Protein AF-A0A1H0QAE6-F1 (afdb_monomer)

Structure (mmCIF, N/CA/C/O backbone):
data_AF-A0A1H0QAE6-F1
#
_entry.id   AF-A0A1H0QAE6-F1
#
loop_
_atom_site.group_PDB
_atom_site.id
_atom_site.type_symbol
_atom_site.label_atom_id
_atom_site.label_alt_id
_atom_site.label_comp_id
_atom_site.label_asym_id
_atom_site.label_entity_id
_atom_site.label_seq_id
_atom_site.pdbx_PDB_ins_code
_atom_site.Cartn_x
_atom_site.Cartn_y
_atom_site.Cartn_z
_atom_site.occupancy
_atom_site.B_iso_or_equiv
_atom_site.auth_seq_id
_atom_site.auth_comp_id
_atom_site.auth_asym_id
_atom_site.auth_atom_id
_atom_site.pdbx_PDB_model_num
ATOM 1 N N . MET A 1 1 ? 12.964 42.704 9.219 1.00 41.34 1 MET A N 1
ATOM 2 C CA . MET A 1 1 ? 11.670 42.023 9.010 1.00 41.34 1 MET A CA 1
ATOM 3 C C . MET A 1 1 ? 11.926 40.890 8.031 1.00 41.34 1 MET A C 1
ATOM 5 O O . MET A 1 1 ? 11.996 41.137 6.838 1.00 41.34 1 MET A O 1
ATOM 9 N N . GLU A 1 2 ? 12.206 39.688 8.531 1.00 43.62 2 GLU A N 1
ATOM 10 C CA . GLU A 1 2 ? 12.433 38.515 7.679 1.00 43.62 2 GLU A CA 1
ATOM 11 C C . GLU A 1 2 ? 11.081 37.966 7.219 1.00 43.62 2 GLU A C 1
ATOM 13 O O . GLU A 1 2 ? 10.295 37.467 8.022 1.00 43.62 2 GLU A O 1
ATOM 18 N N . HIS A 1 3 ? 10.791 38.069 5.925 1.00 49.56 3 HIS A N 1
ATOM 19 C CA . HIS A 1 3 ? 9.757 37.256 5.299 1.00 49.56 3 HIS A CA 1
ATOM 20 C C . HIS A 1 3 ? 10.326 35.851 5.110 1.00 49.56 3 HIS A C 1
ATOM 22 O O . HIS A 1 3 ? 11.005 35.573 4.124 1.00 49.56 3 HIS A O 1
ATOM 28 N N . ARG A 1 4 ? 10.069 34.955 6.069 1.00 52.16 4 ARG A N 1
ATOM 29 C CA . ARG A 1 4 ? 10.212 33.516 5.830 1.00 52.16 4 ARG A CA 1
ATOM 30 C C . ARG A 1 4 ? 9.104 33.112 4.863 1.00 52.16 4 ARG A C 1
ATOM 32 O O . ARG A 1 4 ? 7.975 32.869 5.277 1.00 52.16 4 ARG A O 1
ATOM 39 N N . GLY A 1 5 ? 9.417 33.132 3.570 1.00 54.12 5 GLY A N 1
ATOM 40 C CA . GLY A 1 5 ? 8.543 32.605 2.532 1.00 54.12 5 GLY A CA 1
ATOM 41 C C . GLY A 1 5 ? 8.236 31.143 2.835 1.00 54.12 5 GLY A C 1
ATOM 42 O O . GLY A 1 5 ? 9.141 30.315 2.900 1.00 54.12 5 GLY A O 1
ATOM 43 N N . LYS A 1 6 ? 6.962 30.837 3.071 1.00 58.19 6 LYS A N 1
ATOM 44 C CA . LYS A 1 6 ? 6.461 29.467 3.111 1.00 58.19 6 LYS A CA 1
ATOM 45 C C . LYS A 1 6 ? 6.631 28.902 1.700 1.00 58.19 6 LYS A C 1
ATOM 47 O O . LYS A 1 6 ? 5.964 29.364 0.780 1.00 58.19 6 LYS A O 1
ATOM 52 N N . ILE A 1 7 ? 7.561 27.970 1.513 1.00 52.50 7 ILE A N 1
ATOM 53 C CA . ILE A 1 7 ? 7.638 27.213 0.266 1.00 52.50 7 ILE A CA 1
ATOM 54 C C . ILE A 1 7 ? 6.543 26.147 0.373 1.00 52.50 7 ILE A C 1
ATOM 56 O O . ILE A 1 7 ? 6.714 25.171 1.101 1.00 52.50 7 ILE A O 1
ATOM 60 N N . ASP A 1 8 ? 5.400 26.358 -0.282 1.00 58.72 8 ASP A N 1
ATOM 61 C CA . ASP A 1 8 ? 4.453 25.270 -0.555 1.00 58.72 8 ASP A CA 1
ATOM 62 C C . ASP A 1 8 ? 5.107 24.379 -1.621 1.00 58.72 8 ASP A C 1
ATOM 64 O O . ASP A 1 8 ? 4.913 24.555 -2.822 1.00 58.72 8 ASP A O 1
ATOM 68 N N . ILE A 1 9 ? 5.991 23.486 -1.170 1.00 68.12 9 ILE A N 1
ATOM 69 C CA . ILE A 1 9 ? 6.526 22.411 -2.002 1.00 68.12 9 ILE A CA 1
ATOM 70 C C . ILE A 1 9 ? 5.402 21.391 -2.130 1.00 68.12 9 ILE A C 1
ATOM 72 O O . ILE A 1 9 ? 4.991 20.802 -1.129 1.00 68.12 9 ILE A O 1
ATOM 76 N N . ASP A 1 10 ? 4.907 21.195 -3.348 1.00 74.62 10 ASP A N 1
ATOM 77 C CA . ASP A 1 10 ? 4.073 20.043 -3.655 1.00 74.62 10 ASP A CA 1
ATOM 78 C C . ASP A 1 10 ? 4.941 18.787 -3.520 1.00 74.62 10 ASP A C 1
ATOM 80 O O . ASP A 1 10 ? 5.837 18.543 -4.324 1.00 74.62 10 ASP A O 1
ATOM 84 N N . MET A 1 11 ? 4.737 18.054 -2.426 1.00 82.19 11 MET A N 1
ATOM 85 C CA . MET A 1 11 ? 5.422 16.792 -2.147 1.00 82.19 11 MET A CA 1
ATOM 86 C C . MET A 1 11 ? 4.599 15.596 -2.633 1.00 82.19 11 MET A C 1
ATOM 88 O O . MET A 1 11 ? 4.891 14.473 -2.230 1.00 82.19 11 MET A O 1
ATOM 92 N N . SER A 1 12 ? 3.535 15.813 -3.414 1.00 90.06 12 SER A N 1
ATOM 93 C CA . SER A 1 12 ? 2.760 14.713 -3.975 1.00 90.06 12 SER A CA 1
ATOM 94 C C . SER A 1 12 ? 3.557 13.973 -5.039 1.00 90.06 12 SER A C 1
ATOM 96 O O . SER A 1 12 ? 4.295 14.563 -5.826 1.00 90.06 12 SER A O 1
ATOM 98 N N . PHE A 1 13 ? 3.393 12.656 -5.052 1.00 93.00 13 PHE A N 1
ATOM 99 C CA . PHE A 1 13 ? 3.931 11.826 -6.108 1.00 93.00 13 PHE A CA 1
ATOM 100 C C . PHE A 1 13 ? 3.063 11.938 -7.352 1.00 93.00 13 PHE A C 1
ATOM 102 O O . PHE A 1 13 ? 1.852 11.713 -7.305 1.00 93.00 13 PHE A O 1
ATOM 109 N N . ASN A 1 14 ? 3.680 12.183 -8.495 1.00 95.38 14 ASN A N 1
ATOM 110 C CA . ASN A 1 14 ? 3.024 11.936 -9.769 1.00 95.38 14 ASN A CA 1
ATO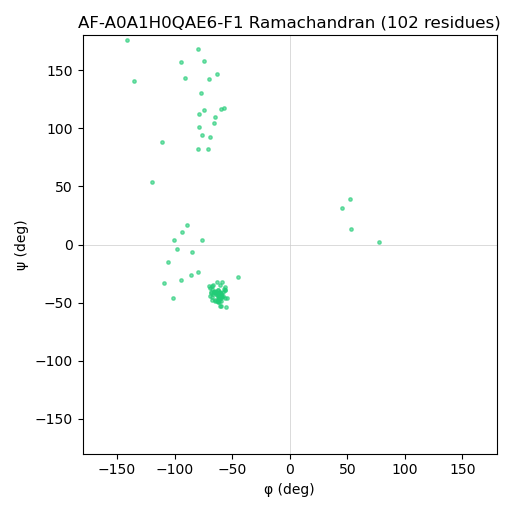M 111 C C . ASN A 1 14 ? 3.070 10.436 -10.129 1.00 95.38 14 ASN A C 1
ATOM 113 O O . ASN A 1 14 ? 3.794 9.637 -9.532 1.00 95.38 14 ASN A O 1
ATOM 117 N N . GLU A 1 15 ? 2.295 10.041 -11.141 1.00 96.62 15 GLU A N 1
ATOM 118 C CA . GLU A 1 15 ? 2.229 8.647 -11.596 1.00 96.62 15 GLU A CA 1
ATOM 119 C C . GLU A 1 15 ? 3.609 8.082 -11.984 1.00 96.62 15 GLU A C 1
ATOM 121 O O . GLU A 1 15 ? 3.900 6.924 -11.694 1.00 96.62 15 GLU A O 1
ATOM 126 N N . TYR A 1 16 ? 4.487 8.887 -12.592 1.00 96.81 16 TYR A N 1
ATOM 127 C CA . TYR A 1 16 ? 5.830 8.455 -12.994 1.00 96.81 16 TYR A CA 1
ATOM 128 C C . TYR A 1 16 ? 6.740 8.167 -11.790 1.00 96.81 16 TYR A C 1
ATOM 130 O O . TYR A 1 16 ? 7.493 7.191 -11.793 1.00 96.81 16 TYR A O 1
ATOM 138 N N . GLU A 1 17 ? 6.650 8.968 -10.733 1.00 97.31 17 GLU A N 1
ATOM 139 C CA . GLU A 1 17 ? 7.385 8.715 -9.491 1.00 97.31 17 GLU A CA 1
ATOM 140 C C . GLU A 1 17 ? 6.890 7.431 -8.819 1.00 97.31 17 GLU A C 1
ATOM 142 O O . GLU A 1 17 ? 7.704 6.608 -8.402 1.00 97.31 17 GLU A O 1
ATOM 147 N N . ILE A 1 18 ? 5.574 7.187 -8.814 1.00 97.88 18 ILE A N 1
ATOM 148 C CA . ILE A 1 18 ? 4.998 5.924 -8.324 1.00 97.88 18 ILE A CA 1
ATOM 149 C C . ILE A 1 18 ? 5.482 4.739 -9.169 1.00 97.88 18 ILE A C 1
ATOM 151 O O . ILE A 1 18 ? 5.878 3.720 -8.607 1.00 97.88 18 ILE A O 1
ATOM 155 N N . ARG A 1 19 ? 5.515 4.861 -10.505 1.00 98.00 19 ARG A N 1
ATOM 156 C CA . ARG A 1 19 ? 6.080 3.828 -11.399 1.00 98.00 19 ARG A CA 1
ATOM 15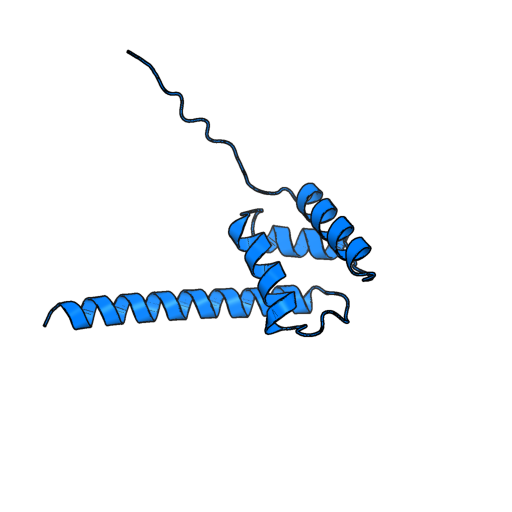7 C C . ARG A 1 19 ? 7.522 3.499 -11.036 1.00 98.00 19 ARG A C 1
ATOM 159 O O . ARG A 1 19 ? 7.871 2.325 -10.961 1.00 98.00 19 ARG A O 1
ATOM 166 N N . THR A 1 20 ? 8.340 4.525 -10.813 1.00 97.69 20 THR A N 1
ATOM 167 C CA . THR A 1 20 ? 9.756 4.359 -10.462 1.00 97.69 20 THR A CA 1
ATOM 168 C C . THR A 1 20 ? 9.889 3.610 -9.137 1.00 97.69 20 THR A C 1
ATOM 170 O O . THR A 1 20 ? 10.557 2.582 -9.091 1.00 97.69 20 THR A O 1
ATOM 173 N N . MET A 1 21 ? 9.147 4.029 -8.105 1.00 96.19 21 MET A N 1
ATOM 174 C CA . MET A 1 21 ? 9.133 3.348 -6.803 1.00 96.19 21 MET A CA 1
ATOM 175 C C . MET A 1 21 ? 8.702 1.879 -6.902 1.00 96.19 21 MET A C 1
ATOM 177 O O . MET A 1 21 ? 9.330 1.008 -6.304 1.00 96.19 21 MET A O 1
ATOM 181 N N . LEU A 1 22 ? 7.645 1.581 -7.665 1.00 96.56 22 LEU A N 1
ATOM 182 C CA . LEU A 1 22 ? 7.179 0.204 -7.854 1.00 96.56 22 LEU A CA 1
ATOM 183 C C . LEU A 1 22 ? 8.176 -0.641 -8.650 1.00 96.56 22 LEU A C 1
ATOM 185 O O . LEU A 1 22 ? 8.316 -1.828 -8.371 1.00 96.56 22 LEU A O 1
ATOM 189 N N . SER A 1 23 ? 8.855 -0.053 -9.637 1.00 97.06 23 SER A N 1
ATOM 190 C CA . SER A 1 23 ? 9.872 -0.741 -10.435 1.00 97.06 23 SER A CA 1
ATOM 191 C C . SER A 1 23 ? 11.061 -1.137 -9.566 1.00 97.06 23 SER A C 1
ATOM 193 O O . SER A 1 23 ? 11.478 -2.295 -9.594 1.00 97.06 23 SER A O 1
ATOM 195 N N . ASP A 1 24 ? 11.571 -0.204 -8.760 1.00 96.94 24 ASP A N 1
ATOM 196 C CA . ASP A 1 24 ? 12.673 -0.462 -7.830 1.00 96.94 24 ASP A CA 1
ATOM 197 C C . ASP A 1 24 ? 12.286 -1.561 -6.834 1.00 96.94 24 ASP A C 1
ATOM 199 O O . ASP A 1 24 ? 12.981 -2.571 -6.721 1.00 96.94 24 ASP A O 1
ATOM 203 N N . TYR A 1 25 ? 11.101 -1.446 -6.228 1.00 93.94 25 TYR A N 1
ATOM 204 C CA . TYR A 1 25 ? 10.569 -2.457 -5.317 1.00 93.94 25 TYR A CA 1
ATOM 205 C C . TYR A 1 25 ? 10.426 -3.841 -5.976 1.00 93.94 25 TYR A C 1
ATOM 207 O O . TYR A 1 25 ? 10.822 -4.856 -5.399 1.00 93.94 25 TYR A O 1
ATOM 215 N N . SER A 1 26 ? 9.880 -3.903 -7.194 1.00 93.94 26 SER A N 1
ATOM 216 C CA . SER A 1 26 ? 9.694 -5.152 -7.943 1.00 93.94 26 SER A CA 1
ATOM 217 C C . SER A 1 26 ? 11.031 -5.828 -8.244 1.00 93.94 26 SER A C 1
ATOM 219 O O . SER A 1 26 ? 11.148 -7.045 -8.101 1.00 93.94 26 SER A O 1
ATOM 221 N N . ASN A 1 27 ? 12.047 -5.047 -8.621 1.00 95.12 27 ASN A N 1
ATOM 222 C CA . ASN A 1 27 ? 13.388 -5.546 -8.915 1.00 95.12 27 ASN A CA 1
ATOM 223 C C . ASN A 1 27 ? 14.089 -6.070 -7.657 1.00 95.12 27 ASN A C 1
ATOM 225 O O . ASN A 1 27 ? 14.652 -7.165 -7.684 1.00 95.12 27 ASN A O 1
ATOM 229 N N . GLU A 1 28 ? 14.025 -5.327 -6.551 1.00 94.25 28 GLU A N 1
ATOM 230 C CA . GLU A 1 28 ? 14.621 -5.720 -5.267 1.00 94.25 28 GLU A CA 1
ATOM 231 C C . GLU A 1 28 ? 14.031 -7.026 -4.723 1.00 94.25 28 GLU A C 1
ATOM 233 O O . GLU A 1 28 ? 14.748 -7.838 -4.139 1.00 94.25 28 GLU A O 1
ATOM 238 N N . ASN A 1 29 ? 12.734 -7.251 -4.949 1.00 90.69 29 ASN A N 1
ATOM 239 C CA . ASN A 1 29 ? 12.007 -8.409 -4.430 1.00 90.69 29 ASN A CA 1
ATOM 240 C C . ASN A 1 29 ? 11.808 -9.527 -5.470 1.00 90.69 29 ASN A C 1
ATOM 242 O O . ASN A 1 29 ? 11.157 -10.525 -5.170 1.00 90.69 29 ASN A O 1
ATOM 246 N N . MET A 1 30 ? 12.365 -9.391 -6.681 1.00 92.25 30 MET A N 1
ATOM 247 C CA . MET A 1 30 ? 12.201 -10.346 -7.792 1.00 92.25 30 MET A CA 1
ATOM 248 C C . MET A 1 30 ? 10.728 -10.667 -8.106 1.00 92.25 30 MET A C 1
ATOM 250 O O . MET A 1 30 ? 10.362 -11.806 -8.407 1.00 92.25 30 MET A O 1
ATOM 254 N N . LEU A 1 31 ? 9.873 -9.648 -8.036 1.00 90.94 31 LEU A N 1
ATOM 255 C CA . LEU A 1 31 ? 8.450 -9.736 -8.351 1.00 90.94 31 LEU A CA 1
ATOM 256 C C . LEU A 1 31 ? 8.202 -9.322 -9.804 1.00 90.94 31 LEU A C 1
ATOM 258 O O . LEU A 1 31 ? 8.990 -8.595 -10.405 1.00 90.94 31 LEU A O 1
ATOM 262 N N . ASN A 1 32 ? 7.090 -9.788 -10.372 1.00 93.25 32 ASN A N 1
ATOM 263 C CA . ASN A 1 32 ? 6.661 -9.414 -11.718 1.00 93.25 32 ASN A CA 1
ATOM 264 C C . ASN A 1 32 ? 5.397 -8.554 -11.645 1.00 93.25 32 ASN A C 1
ATOM 266 O O . ASN A 1 32 ? 4.285 -9.082 -11.650 1.00 93.25 32 ASN A O 1
ATOM 270 N N . PHE A 1 33 ? 5.577 -7.242 -11.524 1.00 93.94 33 PHE A N 1
ATOM 271 C CA . PHE A 1 33 ? 4.488 -6.272 -11.435 1.00 93.94 33 PHE A CA 1
ATOM 272 C C . PHE A 1 33 ? 4.083 -5.736 -12.809 1.00 93.94 33 PHE A C 1
ATOM 274 O O . PHE A 1 33 ? 4.933 -5.428 -13.644 1.00 93.94 33 PHE A O 1
ATOM 281 N N . ASP A 1 34 ? 2.784 -5.503 -13.002 1.00 96.56 34 ASP A N 1
ATOM 282 C CA . ASP A 1 34 ? 2.318 -4.596 -14.054 1.00 96.56 34 ASP A CA 1
ATOM 283 C C . ASP A 1 34 ? 2.457 -3.146 -13.564 1.00 96.56 34 ASP A C 1
ATOM 285 O O . ASP A 1 34 ? 1.531 -2.543 -13.018 1.00 96.56 34 ASP A O 1
ATOM 289 N N . ILE A 1 35 ? 3.670 -2.603 -13.688 1.00 97.06 35 ILE A N 1
ATOM 290 C CA . ILE A 1 35 ? 4.046 -1.290 -13.141 1.00 97.06 35 ILE A CA 1
ATOM 291 C C . ILE A 1 35 ? 3.132 -0.169 -13.647 1.00 97.06 35 ILE A C 1
ATOM 293 O O . ILE A 1 35 ? 2.776 0.740 -12.891 1.00 97.06 35 ILE A O 1
ATOM 297 N N . GLU A 1 36 ? 2.741 -0.215 -14.920 1.00 97.00 36 GLU A N 1
ATOM 298 C CA . GLU A 1 36 ? 1.888 0.812 -15.513 1.00 97.00 36 GLU A CA 1
ATOM 299 C C . GLU A 1 36 ? 0.470 0.762 -14.940 1.00 97.00 36 GLU A C 1
ATOM 301 O O . GLU A 1 36 ? -0.077 1.806 -14.582 1.00 97.00 36 GLU A O 1
ATOM 306 N N . VAL A 1 37 ? -0.114 -0.426 -14.809 1.00 97.56 37 VAL A N 1
ATOM 307 C CA . VAL A 1 37 ? -1.460 -0.573 -14.243 1.00 97.56 37 VAL A CA 1
ATOM 308 C C . VAL A 1 37 ? -1.473 -0.208 -12.758 1.00 97.56 37 VAL A C 1
ATOM 310 O O . VAL A 1 37 ? -2.297 0.600 -12.323 1.00 97.56 37 VAL A O 1
ATOM 313 N N . LEU A 1 38 ? -0.528 -0.737 -11.980 1.00 97.56 38 LEU A N 1
ATOM 314 C CA . LEU A 1 38 ? -0.483 -0.520 -10.532 1.00 97.56 38 LEU A CA 1
ATOM 315 C C . LEU A 1 38 ? -0.248 0.951 -10.175 1.00 97.56 38 LEU A C 1
ATOM 317 O O . LEU A 1 38 ? -0.911 1.480 -9.286 1.00 97.56 38 LEU A O 1
ATOM 321 N N . SER A 1 39 ? 0.659 1.635 -10.875 1.00 97.88 39 SER A N 1
ATOM 322 C CA . SER A 1 39 ? 0.926 3.057 -10.618 1.00 97.88 39 SER A CA 1
ATOM 323 C C . SER A 1 39 ? -0.287 3.946 -10.888 1.00 97.88 39 SER A C 1
ATOM 325 O O . SER A 1 39 ? -0.581 4.823 -10.073 1.00 97.88 39 SER A O 1
ATOM 327 N N . LYS A 1 40 ? -1.029 3.689 -11.974 1.00 97.94 40 LYS A N 1
ATOM 328 C CA . LYS A 1 40 ? -2.283 4.392 -12.286 1.00 97.94 40 LYS A CA 1
ATOM 329 C C . LYS A 1 40 ? -3.332 4.169 -11.212 1.00 97.94 40 LYS A C 1
ATOM 331 O O . LYS A 1 40 ? -3.961 5.129 -10.774 1.00 97.94 40 LYS A O 1
ATOM 336 N N . GLU A 1 41 ? -3.517 2.924 -10.780 1.00 97.81 41 GLU A N 1
ATOM 337 C CA . GLU A 1 41 ? -4.542 2.589 -9.790 1.00 97.81 41 GLU A CA 1
ATOM 338 C C . GLU A 1 41 ? -4.194 3.182 -8.412 1.00 97.81 41 GLU A C 1
ATOM 340 O O . GLU A 1 41 ? -5.056 3.781 -7.766 1.00 97.81 41 GLU A O 1
ATOM 345 N N . ILE A 1 42 ? -2.923 3.140 -7.990 1.00 97.81 42 ILE A N 1
ATOM 346 C CA . ILE A 1 42 ? -2.468 3.819 -6.763 1.00 97.81 42 ILE A CA 1
ATOM 347 C C . ILE A 1 42 ? -2.662 5.333 -6.880 1.00 97.81 42 ILE A C 1
ATOM 349 O O . ILE A 1 42 ? -3.237 5.944 -5.976 1.00 97.81 42 ILE A O 1
ATOM 353 N N . TYR A 1 43 ? -2.224 5.963 -7.974 1.00 97.81 43 TYR A N 1
ATOM 354 C CA . TYR A 1 43 ? -2.382 7.408 -8.158 1.00 97.81 43 TYR A CA 1
ATOM 355 C C . TYR A 1 43 ? -3.859 7.820 -8.140 1.00 97.81 43 TYR A C 1
ATOM 357 O O . TYR A 1 43 ? -4.224 8.769 -7.452 1.00 97.81 43 TYR A O 1
ATOM 365 N N . LYS A 1 44 ? -4.734 7.062 -8.804 1.00 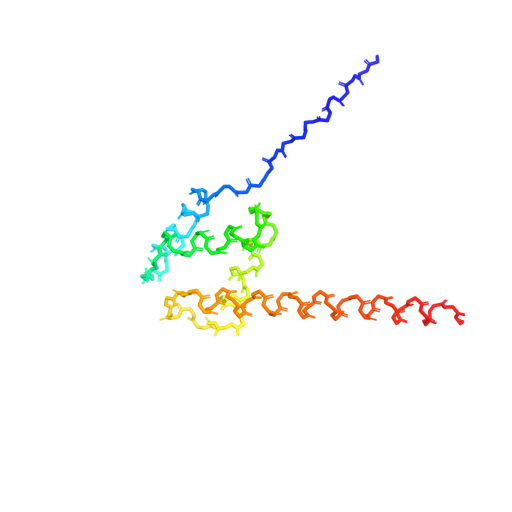97.00 44 LYS A N 1
ATOM 366 C CA . LYS A 1 44 ? -6.184 7.299 -8.834 1.00 97.00 44 LYS A CA 1
ATOM 367 C C . LYS A 1 44 ? -6.820 7.342 -7.443 1.00 97.00 44 LYS A C 1
ATOM 369 O O . LYS A 1 44 ? -7.705 8.163 -7.217 1.00 97.00 44 LYS A O 1
ATOM 374 N N . PHE A 1 45 ? -6.395 6.484 -6.517 1.00 95.19 45 PHE A N 1
ATOM 375 C CA . PHE A 1 45 ? -6.950 6.464 -5.158 1.00 95.19 45 PHE A CA 1
ATOM 376 C C . PHE A 1 45 ? -6.283 7.442 -4.196 1.00 95.19 45 PHE A C 1
ATOM 378 O O . PHE A 1 45 ? -6.902 7.867 -3.223 1.00 95.19 45 PHE A O 1
ATOM 385 N N . THR A 1 46 ? -5.022 7.781 -4.445 1.00 96.00 46 THR A N 1
ATOM 386 C CA . THR A 1 46 ? -4.212 8.565 -3.506 1.00 96.00 46 THR A CA 1
ATOM 387 C C . THR A 1 46 ? -4.011 10.003 -3.937 1.00 96.00 46 THR A C 1
ATOM 389 O O . THR A 1 46 ? -3.544 10.794 -3.131 1.00 96.00 46 THR A O 1
ATOM 392 N N . ASN A 1 47 ? -4.290 10.339 -5.197 1.00 96.31 47 ASN A N 1
ATOM 393 C CA . ASN A 1 47 ? -3.901 11.594 -5.837 1.00 96.31 47 ASN A CA 1
ATOM 394 C C . ASN A 1 47 ? -2.431 11.973 -5.561 1.00 96.31 47 ASN A C 1
ATOM 396 O O . ASN A 1 47 ? -2.101 13.146 -5.402 1.00 96.31 47 ASN A O 1
ATOM 400 N N . GLY A 1 48 ? -1.560 10.969 -5.408 1.00 95.50 48 GLY A N 1
ATOM 401 C CA . GLY A 1 48 ? -0.151 11.179 -5.100 1.00 95.50 48 GLY A CA 1
ATOM 402 C C . GLY A 1 48 ? 0.178 11.520 -3.647 1.00 95.50 48 GLY A C 1
ATOM 403 O O . GLY A 1 48 ? 1.350 11.731 -3.346 1.00 95.50 48 GLY A O 1
ATOM 404 N N . TYR A 1 49 ? -0.785 11.579 -2.719 1.00 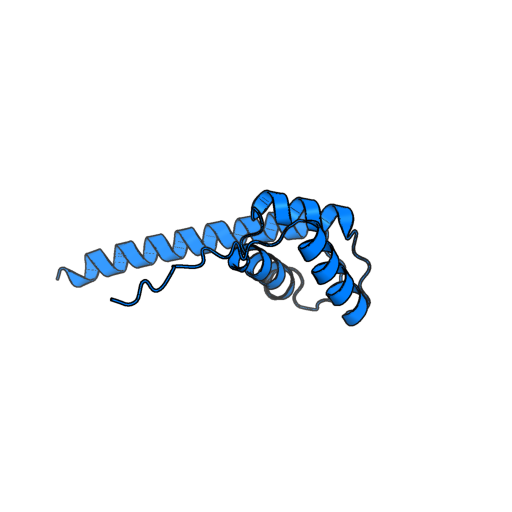95.81 49 TYR A N 1
ATOM 405 C CA . TYR A 1 49 ? -0.491 11.915 -1.321 1.00 95.81 49 TYR A CA 1
ATOM 406 C C . TYR A 1 49 ? 0.494 10.896 -0.710 1.00 95.81 49 TYR A C 1
ATOM 408 O O . TYR A 1 49 ? 0.128 9.725 -0.562 1.00 95.81 49 TYR A O 1
ATOM 416 N N . PRO A 1 50 ? 1.713 11.310 -0.295 1.00 94.62 50 PRO A N 1
ATOM 417 C CA . PRO A 1 50 ? 2.791 10.381 0.065 1.00 94.62 50 PRO A CA 1
ATOM 418 C C . PRO A 1 50 ? 2.430 9.390 1.163 1.00 94.62 50 PRO A C 1
ATOM 420 O O . PRO A 1 50 ? 2.800 8.216 1.106 1.00 94.62 50 PRO A O 1
ATOM 423 N N . PHE A 1 51 ? 1.665 9.861 2.149 1.00 93.94 51 PHE A N 1
ATOM 424 C CA . PHE A 1 51 ? 1.168 9.021 3.227 1.00 93.94 51 PHE A CA 1
ATOM 425 C C . PHE A 1 51 ? 0.243 7.916 2.704 1.00 93.94 51 PHE A C 1
ATOM 427 O O . PHE A 1 51 ? 0.416 6.758 3.071 1.00 93.94 51 PHE A O 1
ATOM 434 N N . LEU A 1 52 ? -0.706 8.250 1.824 1.00 96.31 52 LEU A N 1
ATOM 435 C CA . LEU A 1 52 ? -1.663 7.279 1.294 1.00 96.31 52 LEU A CA 1
ATOM 436 C C . LEU A 1 52 ? -0.975 6.263 0.380 1.00 96.31 52 LEU A C 1
ATOM 438 O O . LEU A 1 52 ? -1.235 5.071 0.509 1.00 96.31 52 LEU A O 1
ATOM 442 N N . VAL A 1 53 ? -0.056 6.717 -0.482 1.00 97.06 53 VAL A N 1
ATOM 443 C CA . VAL A 1 53 ? 0.767 5.831 -1.325 1.00 97.06 53 VAL A CA 1
ATOM 444 C C . VAL A 1 53 ? 1.512 4.822 -0.449 1.00 97.06 53 VAL A C 1
ATOM 446 O O . VAL A 1 53 ? 1.349 3.616 -0.618 1.00 97.06 53 VAL A O 1
ATOM 449 N N . SER A 1 54 ? 2.251 5.313 0.549 1.00 95.88 54 SER A N 1
ATOM 450 C CA . SER A 1 54 ? 3.009 4.465 1.478 1.00 95.88 54 SER A CA 1
ATOM 451 C C . SER A 1 54 ? 2.108 3.491 2.237 1.00 95.88 54 SER A C 1
ATOM 453 O O . SER A 1 54 ? 2.433 2.310 2.363 1.00 95.88 54 SER A O 1
ATOM 455 N N . ARG A 1 55 ? 0.956 3.963 2.730 1.00 96.31 55 ARG A N 1
ATOM 456 C CA . ARG A 1 55 ? 0.052 3.152 3.549 1.00 96.31 55 ARG A CA 1
ATOM 457 C C . ARG A 1 55 ? -0.625 2.045 2.744 1.00 96.31 55 ARG A C 1
ATOM 459 O O . ARG A 1 55 ? -0.755 0.940 3.264 1.00 96.31 55 ARG A O 1
ATOM 466 N N . ILE A 1 56 ? -0.999 2.295 1.487 1.00 96.75 56 ILE A N 1
ATOM 467 C CA . ILE A 1 56 ? -1.513 1.249 0.587 1.00 96.75 56 ILE A CA 1
ATOM 468 C C . ILE A 1 56 ? -0.461 0.158 0.393 1.00 96.75 56 ILE A C 1
ATOM 470 O O . ILE A 1 56 ? -0.760 -1.008 0.641 1.00 96.75 56 ILE A O 1
ATOM 474 N N . CYS A 1 57 ? 0.764 0.532 0.005 1.00 95.31 57 CYS A N 1
ATOM 475 C CA . CYS A 1 57 ? 1.863 -0.415 -0.198 1.00 95.31 57 CYS A CA 1
ATOM 476 C C . CYS A 1 57 ? 2.100 -1.270 1.056 1.00 95.31 57 CYS A C 1
ATOM 478 O O . CYS A 1 57 ? 2.172 -2.495 0.980 1.00 95.31 57 CYS A O 1
ATOM 480 N N . GLN A 1 58 ? 2.128 -0.629 2.227 1.00 94.94 58 GLN A N 1
ATOM 481 C CA . GLN A 1 58 ? 2.303 -1.310 3.505 1.00 94.94 58 GLN A CA 1
ATOM 482 C C . GLN A 1 58 ? 1.176 -2.311 3.801 1.00 94.94 58 GLN A C 1
ATOM 484 O O . GLN A 1 58 ? 1.452 -3.443 4.187 1.00 94.94 58 GLN A O 1
ATOM 489 N N . ILE A 1 59 ? -0.093 -1.927 3.618 1.00 96.31 59 ILE A N 1
ATOM 490 C CA . ILE A 1 59 ? -1.235 -2.824 3.863 1.00 96.31 59 ILE A CA 1
ATOM 491 C C . ILE A 1 59 ? -1.177 -4.040 2.931 1.00 96.31 59 ILE A C 1
ATOM 493 O O . ILE A 1 59 ? -1.479 -5.156 3.365 1.00 96.31 59 ILE A O 1
ATOM 497 N N . ILE A 1 60 ? -0.785 -3.856 1.667 1.00 95.50 60 ILE A N 1
ATOM 498 C CA . ILE A 1 60 ? -0.630 -4.978 0.736 1.00 95.50 60 ILE A CA 1
ATOM 499 C C . ILE A 1 60 ? 0.422 -5.953 1.267 1.00 95.50 60 ILE A C 1
ATOM 501 O O . ILE A 1 60 ? 0.107 -7.131 1.438 1.00 95.50 60 ILE A O 1
ATOM 505 N N . ASP A 1 61 ? 1.614 -5.469 1.603 1.00 92.69 61 ASP A N 1
ATOM 506 C CA . ASP A 1 61 ? 2.723 -6.313 2.055 1.00 92.69 61 ASP A CA 1
ATOM 507 C C . ASP A 1 61 ? 2.478 -6.982 3.410 1.00 92.69 61 ASP A C 1
ATOM 509 O O . ASP A 1 61 ? 2.801 -8.154 3.600 1.00 92.69 61 ASP A O 1
ATOM 513 N N . GLU A 1 62 ? 1.921 -6.255 4.374 1.00 92.81 62 GLU A N 1
ATOM 514 C CA . GLU A 1 62 ? 1.833 -6.712 5.765 1.00 92.81 62 GLU A CA 1
ATOM 515 C C . GLU A 1 62 ? 0.507 -7.405 6.088 1.00 92.81 62 GLU A C 1
ATOM 517 O O . GLU A 1 62 ? 0.465 -8.302 6.934 1.00 92.81 62 GLU A O 1
ATOM 522 N N . ASN A 1 63 ? -0.590 -7.028 5.424 1.00 92.88 63 ASN A N 1
ATOM 523 C CA . ASN A 1 63 ? -1.922 -7.526 5.778 1.00 92.88 63 ASN A CA 1
ATOM 524 C C . ASN A 1 63 ? -2.471 -8.497 4.734 1.00 92.88 63 ASN A C 1
ATOM 526 O O . ASN A 1 63 ? -3.196 -9.428 5.097 1.00 92.88 63 ASN A O 1
ATOM 530 N N . ILE A 1 64 ? -2.149 -8.298 3.453 1.00 94.00 64 ILE A N 1
ATOM 531 C CA . ILE A 1 64 ? -2.747 -9.067 2.355 1.00 94.00 64 ILE A CA 1
ATOM 532 C C . ILE A 1 64 ? -1.801 -10.164 1.853 1.00 94.00 64 ILE A C 1
ATOM 534 O O . ILE A 1 64 ? -2.226 -11.312 1.713 1.00 94.00 64 ILE A O 1
ATOM 538 N N . LEU A 1 65 ? -0.529 -9.836 1.635 1.00 91.31 65 LEU A N 1
ATOM 539 C CA . LEU A 1 65 ? 0.506 -10.706 1.080 1.00 91.31 65 LEU A CA 1
ATOM 540 C C . LEU A 1 65 ? 1.660 -10.892 2.073 1.00 91.31 65 LEU A C 1
ATOM 542 O O . LEU A 1 65 ? 2.816 -10.716 1.719 1.00 91.31 65 LEU A O 1
ATOM 546 N N . LYS A 1 66 ? 1.347 -11.312 3.305 1.00 79.31 66 LYS A N 1
ATOM 547 C CA . LYS A 1 66 ? 2.284 -11.426 4.446 1.00 79.31 66 LYS A CA 1
ATOM 548 C C . LYS A 1 66 ? 3.651 -12.066 4.174 1.00 79.31 66 LYS A C 1
ATOM 550 O O . LYS A 1 66 ? 4.601 -11.758 4.885 1.00 79.31 66 LYS A O 1
ATOM 555 N N . ASN A 1 67 ? 3.751 -12.954 3.187 1.00 75.25 67 ASN A N 1
ATOM 556 C CA . ASN A 1 67 ? 5.003 -13.635 2.854 1.00 75.25 67 ASN A CA 1
ATOM 557 C C . ASN A 1 67 ? 5.759 -12.991 1.681 1.00 75.25 67 ASN A C 1
ATOM 559 O O . ASN A 1 67 ? 6.835 -13.453 1.345 1.00 75.25 67 ASN A O 1
ATOM 563 N N . ARG A 1 68 ? 5.201 -11.955 1.039 1.00 70.38 68 ARG A N 1
ATOM 564 C CA . ARG A 1 68 ? 5.746 -11.250 -0.139 1.00 70.38 68 ARG A CA 1
ATOM 565 C C . ARG A 1 68 ? 6.105 -12.139 -1.339 1.00 70.38 68 ARG A C 1
ATOM 567 O O . ARG A 1 68 ? 6.684 -11.661 -2.300 1.00 70.38 68 ARG A O 1
ATOM 574 N N . ASP A 1 69 ? 5.672 -13.399 -1.349 1.00 72.31 69 ASP A N 1
ATOM 575 C CA . ASP A 1 69 ? 5.969 -14.368 -2.416 1.00 72.31 69 ASP A CA 1
ATOM 576 C C . ASP A 1 69 ? 5.143 -14.166 -3.704 1.00 72.31 69 ASP A C 1
ATOM 578 O O . ASP A 1 69 ? 5.166 -15.007 -4.606 1.00 72.31 69 ASP A O 1
ATOM 582 N N . LYS A 1 70 ? 4.314 -13.118 -3.777 1.00 83.69 70 LYS A N 1
ATOM 583 C CA . LYS A 1 70 ? 3.351 -12.923 -4.867 1.00 83.6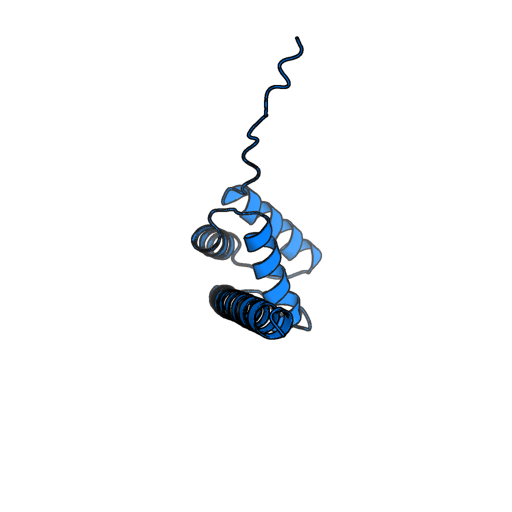9 70 LYS A CA 1
ATOM 584 C C . LYS A 1 70 ? 3.362 -11.495 -5.376 1.00 83.69 70 LYS A C 1
ATOM 586 O O . LYS A 1 70 ? 3.413 -10.546 -4.600 1.00 83.69 70 LYS A O 1
ATOM 591 N N . ALA A 1 71 ? 3.247 -11.378 -6.696 1.00 90.12 71 ALA A N 1
ATOM 592 C CA . ALA A 1 71 ? 3.068 -10.100 -7.354 1.00 90.12 71 ALA A CA 1
ATOM 593 C C . ALA A 1 71 ? 1.753 -9.431 -6.929 1.00 90.12 71 ALA A C 1
ATOM 595 O O . ALA A 1 71 ? 0.754 -10.111 -6.672 1.00 90.12 71 ALA A O 1
ATOM 596 N N . TRP A 1 72 ? 1.764 -8.100 -6.873 1.00 93.00 72 TRP A N 1
ATOM 597 C CA . TRP A 1 72 ? 0.560 -7.311 -6.659 1.00 93.00 72 TRP A CA 1
ATOM 598 C C . TRP A 1 72 ? -0.287 -7.281 -7.933 1.00 93.00 72 TRP A C 1
ATOM 600 O O . TRP A 1 72 ? 0.213 -7.438 -9.046 1.00 93.00 72 TRP A O 1
ATOM 610 N N . ASP A 1 73 ? -1.572 -7.013 -7.751 1.00 94.94 73 ASP A N 1
ATOM 611 C CA . ASP A 1 73 ? -2.516 -6.699 -8.818 1.00 94.94 73 ASP A CA 1
ATOM 612 C C . ASP A 1 73 ? -3.477 -5.602 -8.321 1.00 94.94 73 ASP A C 1
ATOM 614 O O . ASP A 1 73 ? -3.431 -5.183 -7.156 1.00 94.94 73 ASP A O 1
ATOM 618 N N . GLU A 1 74 ? -4.360 -5.129 -9.196 1.00 96.12 74 GLU A N 1
ATOM 619 C CA . GLU A 1 74 ? -5.354 -4.103 -8.861 1.00 96.12 74 GLU A CA 1
ATOM 620 C C . GLU A 1 74 ? -6.287 -4.532 -7.717 1.00 96.12 74 GLU A C 1
ATOM 622 O O . GLU A 1 74 ? -6.704 -3.704 -6.904 1.00 96.12 74 GLU A O 1
ATOM 627 N N . PHE A 1 75 ? -6.584 -5.831 -7.601 1.00 96.06 75 PHE A N 1
ATOM 628 C CA . PHE A 1 75 ? -7.436 -6.353 -6.536 1.00 96.06 75 PHE A CA 1
ATOM 629 C C . PHE A 1 75 ? -6.787 -6.167 -5.160 1.00 96.06 75 PHE A C 1
ATOM 631 O O . PHE A 1 75 ? -7.463 -5.771 -4.203 1.00 96.06 75 PHE A O 1
ATOM 638 N N . HIS A 1 76 ? -5.476 -6.389 -5.050 1.00 96.75 76 HIS A N 1
ATOM 639 C CA . HIS A 1 76 ? -4.739 -6.121 -3.816 1.00 96.75 76 HIS A CA 1
ATOM 640 C C . HIS A 1 76 ? -4.800 -4.633 -3.426 1.00 96.75 76 HIS A C 1
ATOM 642 O O . HIS A 1 76 ? -5.042 -4.334 -2.254 1.00 96.75 76 HIS A O 1
ATOM 648 N N . ILE A 1 77 ? -4.680 -3.708 -4.388 1.00 97.19 77 ILE A N 1
ATOM 649 C CA . ILE A 1 77 ? -4.799 -2.255 -4.146 1.00 97.19 77 ILE A CA 1
ATOM 650 C C . ILE A 1 77 ? -6.201 -1.894 -3.644 1.00 97.19 77 ILE A C 1
ATOM 652 O O . ILE A 1 77 ? -6.343 -1.218 -2.624 1.00 97.19 77 ILE A O 1
ATOM 656 N N . GLN A 1 78 ? -7.252 -2.378 -4.308 1.00 97.12 78 GLN A N 1
ATOM 657 C CA . GLN A 1 78 ? -8.636 -2.100 -3.906 1.00 97.12 78 GLN A CA 1
ATOM 658 C C . GLN A 1 78 ? -8.947 -2.646 -2.508 1.00 97.12 78 GLN A C 1
ATOM 660 O O . GLN A 1 78 ? -9.605 -1.986 -1.698 1.00 97.12 78 GLN A O 1
ATOM 665 N N . LYS A 1 79 ? -8.433 -3.836 -2.185 1.00 97.38 79 LYS A N 1
ATOM 666 C CA . LYS A 1 79 ? -8.564 -4.419 -0.849 1.00 97.38 79 LYS A CA 1
ATOM 667 C C . LYS A 1 79 ? -7.808 -3.603 0.202 1.00 97.38 79 LYS A C 1
ATOM 669 O O . LYS A 1 79 ? -8.346 -3.393 1.288 1.00 97.38 79 LYS A O 1
ATOM 674 N N . ALA A 1 80 ? -6.611 -3.111 -0.114 1.00 97.62 80 ALA A N 1
ATOM 675 C CA . ALA A 1 80 ? -5.848 -2.245 0.780 1.00 97.62 80 ALA A CA 1
ATOM 676 C C . ALA A 1 80 ? -6.563 -0.914 1.046 1.00 97.62 80 ALA A C 1
ATOM 678 O O . ALA A 1 80 ? -6.643 -0.483 2.195 1.00 97.62 80 ALA A O 1
ATOM 679 N N . MET A 1 81 ? -7.174 -0.318 0.019 1.00 96.69 81 MET A N 1
ATOM 680 C CA . MET A 1 81 ? -8.003 0.881 0.168 1.00 96.69 81 MET A CA 1
ATOM 681 C C . MET A 1 81 ? -9.192 0.664 1.099 1.00 96.69 81 MET A C 1
ATOM 683 O O . MET A 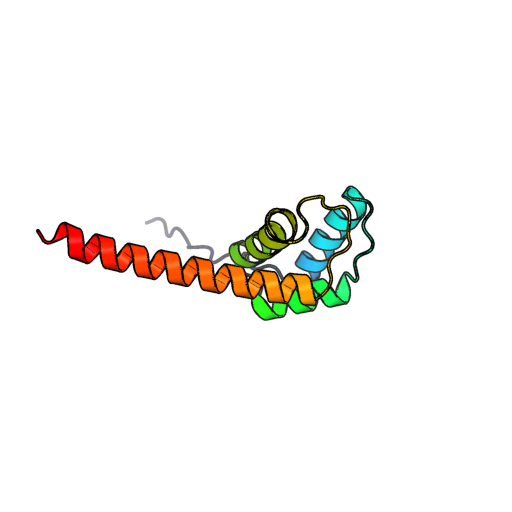1 81 ? -9.481 1.515 1.938 1.00 96.69 81 MET A O 1
ATOM 687 N N . LYS A 1 82 ? -9.870 -0.483 0.994 1.00 96.31 82 LYS A N 1
ATOM 688 C CA . LYS A 1 82 ? -10.978 -0.815 1.896 1.00 96.31 82 LYS A CA 1
ATOM 689 C C . LYS A 1 82 ? -10.517 -0.901 3.355 1.00 96.31 82 LYS A C 1
ATOM 691 O O . LYS A 1 82 ? -11.154 -0.305 4.217 1.00 96.31 82 LYS A O 1
ATOM 696 N N . ILE A 1 83 ? -9.397 -1.580 3.609 1.00 96.88 83 ILE A N 1
ATOM 697 C CA . ILE A 1 83 ? -8.805 -1.680 4.953 1.00 96.88 83 ILE A CA 1
ATOM 698 C C . ILE A 1 83 ? -8.451 -0.285 5.485 1.00 96.88 83 ILE A C 1
ATOM 700 O O . ILE A 1 83 ? -8.793 0.041 6.615 1.00 96.88 83 ILE A O 1
ATOM 704 N N . LEU A 1 84 ? -7.835 0.568 4.662 1.00 95.56 84 LEU A N 1
ATOM 705 C CA . LEU A 1 84 ? -7.473 1.931 5.054 1.00 95.56 84 LEU A CA 1
ATOM 706 C C . LEU A 1 84 ? -8.694 2.777 5.452 1.00 95.56 84 LEU A C 1
ATOM 708 O O . LEU A 1 84 ? -8.637 3.543 6.413 1.00 95.56 84 LEU A O 1
ATOM 712 N N . LEU A 1 85 ? -9.807 2.657 4.726 1.00 94.50 85 LEU A N 1
ATOM 713 C CA . LE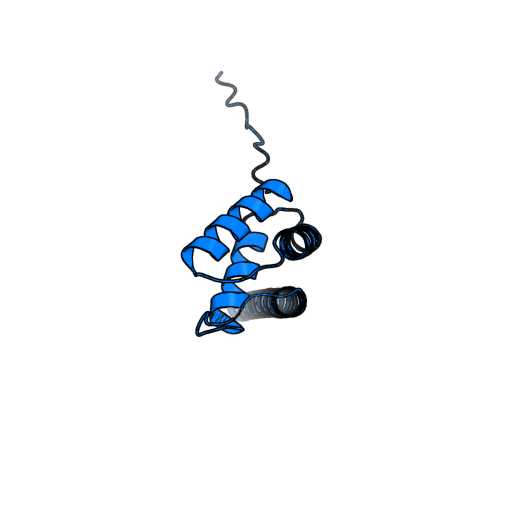U A 1 85 ? -11.049 3.355 5.070 1.00 94.50 85 LEU A CA 1
ATOM 714 C C . LEU A 1 85 ? -11.636 2.850 6.397 1.00 94.50 85 LEU A C 1
ATOM 716 O O . LEU A 1 85 ? -12.078 3.654 7.216 1.00 94.50 85 LEU A O 1
ATOM 720 N N . GLU A 1 86 ? -11.608 1.538 6.633 1.00 94.69 86 GLU A N 1
ATOM 721 C CA . GLU A 1 86 ? -12.065 0.924 7.887 1.00 94.69 86 GLU A CA 1
ATOM 722 C C . GLU A 1 86 ? -11.193 1.335 9.089 1.00 94.69 86 GLU A C 1
ATOM 724 O O . GLU A 1 86 ? -11.728 1.640 10.158 1.00 94.69 86 GLU A O 1
ATOM 729 N N . GLU A 1 87 ? -9.869 1.417 8.912 1.00 92.12 87 GLU A N 1
ATOM 730 C CA . GLU A 1 87 ? -8.933 1.919 9.931 1.00 92.12 87 GLU A CA 1
ATOM 731 C C . GLU A 1 87 ? -9.248 3.366 10.318 1.00 92.12 87 GLU A C 1
ATOM 733 O O . GLU A 1 87 ? -9.346 3.679 11.504 1.00 92.12 87 GLU A O 1
ATOM 738 N N . ASN A 1 88 ? -9.466 4.240 9.330 1.00 88.12 88 ASN A N 1
ATOM 739 C CA . ASN A 1 88 ? -9.836 5.631 9.593 1.00 88.12 88 ASN A CA 1
ATOM 740 C C . ASN A 1 88 ? -11.163 5.729 10.350 1.00 88.12 88 ASN A C 1
ATOM 742 O O . ASN A 1 88 ? -11.240 6.453 11.339 1.00 88.12 88 ASN A O 1
ATOM 746 N N . ASN A 1 89 ? -12.187 4.978 9.937 1.00 89.12 89 ASN A N 1
ATOM 747 C CA . ASN A 1 89 ? -13.478 4.971 10.629 1.00 89.12 89 ASN A CA 1
ATOM 748 C C . ASN A 1 89 ? -13.337 4.520 12.089 1.00 89.12 89 ASN A C 1
ATOM 750 O O . ASN A 1 89 ? -13.859 5.177 12.983 1.00 89.12 89 ASN A O 1
ATOM 754 N N . THR A 1 90 ? -12.562 3.461 12.338 1.00 91.69 90 THR A N 1
ATOM 755 C CA . THR A 1 90 ? -12.306 2.967 13.700 1.00 91.69 90 THR A CA 1
ATOM 756 C C . THR A 1 90 ? -11.604 4.024 14.556 1.00 91.69 90 THR A C 1
ATOM 758 O O . THR A 1 90 ? -11.995 4.254 15.699 1.00 91.69 90 THR A O 1
ATOM 761 N N . LEU A 1 91 ? -10.608 4.721 13.995 1.00 90.62 91 LEU A N 1
ATOM 762 C CA . LEU A 1 91 ? -9.928 5.824 14.679 1.00 90.62 91 LEU A CA 1
ATOM 763 C C . LEU A 1 91 ? -10.893 6.971 15.011 1.00 90.62 91 LEU A C 1
ATOM 765 O O . LEU A 1 91 ? -10.841 7.497 16.121 1.00 90.62 91 LEU A O 1
ATOM 769 N N . PHE A 1 92 ? -11.788 7.348 14.093 1.00 93.50 92 PHE A N 1
ATOM 770 C CA . PHE A 1 92 ? -12.809 8.367 14.363 1.00 93.50 92 PHE A CA 1
ATOM 771 C C . PHE A 1 92 ? -13.776 7.939 15.471 1.00 93.50 92 PHE A C 1
ATOM 773 O O . PHE A 1 92 ? -14.050 8.735 16.371 1.00 93.50 92 PHE A O 1
ATOM 780 N N . ASP A 1 93 ? -14.240 6.690 15.456 1.00 92.12 93 ASP A N 1
ATOM 781 C CA . ASP A 1 93 ? -15.124 6.154 16.494 1.00 92.12 93 ASP A CA 1
ATOM 782 C C . ASP A 1 93 ? -14.453 6.178 17.874 1.00 92.12 93 ASP A C 1
ATOM 784 O O . ASP A 1 93 ? -15.075 6.542 18.875 1.00 92.12 93 ASP A O 1
ATOM 788 N N . ASP A 1 94 ? -13.169 5.825 17.947 1.00 92.88 94 ASP A N 1
ATOM 789 C CA . ASP A 1 94 ? -12.409 5.839 19.197 1.00 92.88 94 ASP A CA 1
ATOM 790 C C . ASP A 1 94 ? -12.140 7.263 19.702 1.00 92.88 94 ASP A C 1
ATOM 792 O O . ASP A 1 94 ? -12.214 7.512 20.909 1.00 92.88 94 ASP A O 1
ATOM 796 N N . LEU A 1 95 ? -11.903 8.225 18.803 1.00 93.38 95 LEU A N 1
ATOM 797 C CA . LEU A 1 95 ? -11.818 9.643 19.167 1.00 93.38 95 LEU A CA 1
ATOM 798 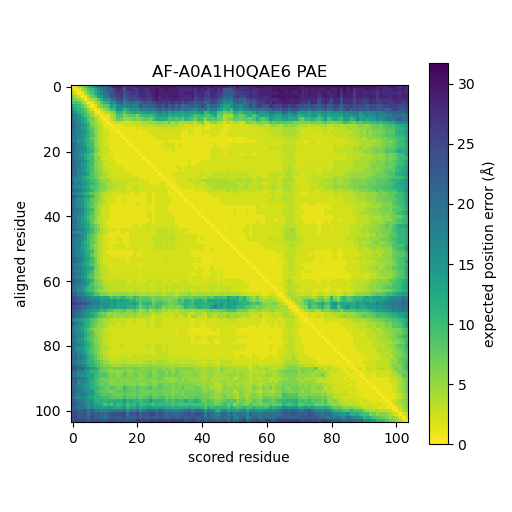C C . LEU A 1 95 ? -13.127 10.141 19.791 1.00 93.38 95 LEU A C 1
ATOM 800 O O . LEU A 1 95 ? -13.084 10.813 20.822 1.00 93.38 95 LEU A O 1
ATOM 804 N N . ILE A 1 96 ? -14.279 9.782 19.216 1.00 92.50 96 ILE A N 1
ATOM 805 C CA . ILE A 1 96 ? -15.600 10.159 19.745 1.00 92.50 96 ILE A CA 1
ATOM 806 C C . ILE A 1 96 ? -15.809 9.580 21.148 1.00 92.50 96 ILE A C 1
ATOM 808 O O . ILE A 1 96 ? -16.113 10.332 22.074 1.00 92.50 96 ILE A O 1
ATOM 812 N N . LYS A 1 97 ? -15.549 8.281 21.348 1.00 91.50 97 LYS A N 1
ATOM 813 C CA . LYS A 1 97 ? -15.667 7.636 22.672 1.00 91.50 97 LYS A CA 1
ATOM 814 C C . LYS A 1 97 ? -14.775 8.294 23.722 1.00 91.50 97 LYS A C 1
ATOM 816 O O . LYS A 1 97 ? -15.181 8.455 24.870 1.00 91.50 97 LYS A O 1
ATOM 821 N N . ASN A 1 98 ? -13.545 8.651 23.356 1.00 90.88 98 ASN A N 1
ATOM 822 C CA . ASN A 1 98 ? -12.608 9.283 24.284 1.00 90.88 98 ASN A CA 1
ATOM 823 C C . ASN A 1 98 ? -13.070 10.683 24.701 1.00 90.88 98 ASN A C 1
ATOM 825 O O . ASN A 1 98 ? -12.869 11.061 25.852 1.00 90.88 98 ASN A O 1
ATOM 829 N N . MET A 1 99 ? -13.705 11.436 23.798 1.00 90.38 99 MET A N 1
ATOM 830 C CA . MET A 1 99 ? -14.312 12.723 24.145 1.00 90.38 99 MET A CA 1
ATOM 831 C C . MET A 1 99 ? -15.474 12.537 25.128 1.00 90.38 99 MET A C 1
ATOM 833 O O . MET A 1 99 ? -15.473 13.164 26.179 1.00 90.38 99 MET A O 1
ATOM 837 N N . GLU A 1 100 ? -16.395 11.607 24.860 1.00 89.38 100 GLU A N 1
ATOM 838 C CA . GLU A 1 100 ? -17.545 11.335 25.742 1.00 89.38 100 GLU A CA 1
ATOM 839 C C . GLU A 1 100 ? -17.144 10.827 27.140 1.00 89.38 100 GLU A C 1
ATOM 841 O O . GLU A 1 100 ? -17.828 11.096 28.129 1.00 89.38 100 GLU A O 1
ATOM 846 N N . ASN A 1 101 ? -16.042 10.079 27.241 1.00 78.94 101 ASN A N 1
ATOM 847 C CA . ASN A 1 101 ? -15.561 9.530 28.511 1.00 78.94 101 ASN A CA 1
ATOM 848 C C . ASN A 1 101 ? -14.793 10.543 29.372 1.00 78.94 101 ASN A C 1
ATOM 850 O O . ASN A 1 101 ? -14.736 10.358 30.586 1.00 78.94 101 ASN A O 1
ATOM 854 N N . ASN A 1 102 ? -14.214 11.587 28.771 1.00 67.62 102 ASN A N 1
ATOM 855 C CA . ASN A 1 102 ? -13.452 12.618 29.486 1.00 67.62 102 ASN A CA 1
ATOM 856 C C . ASN A 1 102 ? -14.331 13.743 30.067 1.00 67.62 102 ASN A C 1
ATOM 858 O O . ASN A 1 102 ? -13.822 14.570 30.819 1.00 67.62 102 ASN A O 1
ATOM 862 N N . ASP A 1 103 ? -15.634 13.753 29.766 1.00 59.47 103 ASP A N 1
ATOM 863 C CA . ASP A 1 103 ? -16.624 14.695 30.313 1.00 59.47 103 ASP A CA 1
ATOM 864 C C . ASP A 1 103 ? -17.278 14.205 31.634 1.00 59.47 103 ASP A C 1
ATOM 866 O O . ASP A 1 103 ? -18.332 14.707 32.037 1.00 59.47 103 ASP A O 1
ATOM 870 N N . LYS A 1 104 ? -16.677 13.219 32.322 1.00 48.16 104 LYS A N 1
ATOM 871 C CA . LYS A 1 104 ? -17.138 12.681 33.620 1.00 48.16 104 LYS A CA 1
ATOM 872 C C . LYS A 1 104 ? -16.153 12.908 34.759 1.00 48.16 104 LYS A C 1
ATOM 874 O O . LYS A 1 104 ? -14.938 12.711 34.546 1.00 48.16 104 LYS A O 1
#

Sequence (104 aa):
MEHRGKIDIDMSFNEYEIRTMLSDYSNENMLNFDIEVLSKEIYKFTNGYPFLVSRICQIIDENILKNRDKAWDEFHIQKAMKILLEENNTLFDDLIKNMENNDK

Radius of gyration: 17.92 Å; Cα contacts (8 Å, |Δi|>4): 87; chains: 1; bounding box: 32×56×49 Å

Secondary structure (DSSP, 8-state):
-----------PPPHHHHHHHHHHHHHHTT----HHHHHHHHHHHHTT-HHHHHHHHHHIIIIISTT--S---HHHHHHHHHHHHHHHHHHHHHHHHHHHHHT-

pLDDT: mean 88.79, std 13.78, range [41.34, 98.0]

Mean predicted aligned error: 6.75 Å

Nearest PDB structures (foldseek):
  8qz0-assembly1_Y  TM=6.102E-01  e=7.585E-02  Saccharomyces cerevisiae S288C
  9ema-assembly1_C  TM=5.772E-01  e=4.884E-01  Homo sapiens
  9c57-assembly1_A  TM=6.120E-01  e=4.884E-01  Homo sapiens
  9b1e-assembly1_E  TM=6.321E-01  e=6.211E-01  Saccharomyces cerevisiae W303
  4wvy-assembly1_A  TM=5.907E-01  e=6.595E-01  Thermochaetoides thermophila DSM 1495

Organism: NCBI:txid94869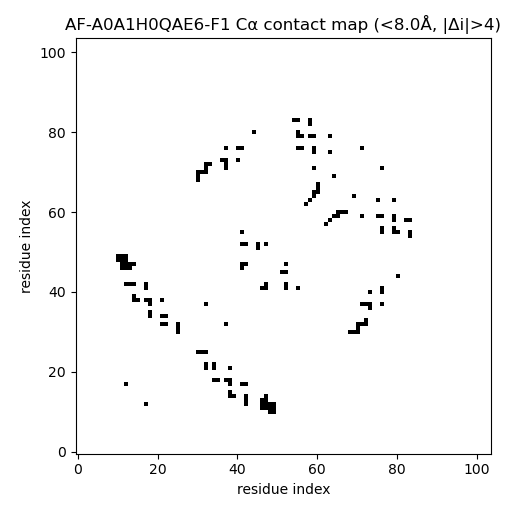

Foldseek 3Di:
DDDPDDPPPPPFDDLVNQLVVVVVVCVVLVADEPSNQVSVLQCVLCVRPVVSSVQLVCCLCVPPVVPSPHYDDSVSSVVSSVVVVVVVVVVVVVVVVVVVVVVD

Solvent-accessible surface area (backbone atoms only — not comparable to full-atom values): 6018 Å² total; per-residue (Å²): 136,84,80,79,75,81,79,85,69,84,73,54,44,51,52,67,55,42,28,50,55,48,47,54,53,24,62,78,66,75,44,74,59,58,42,71,61,49,20,51,55,50,30,72,76,33,73,17,36,56,67,52,52,52,49,38,56,47,37,32,45,66,72,72,37,67,79,64,87,63,58,71,52,68,66,50,53,55,52,22,51,52,51,54,53,51,52,52,51,53,52,53,54,50,53,51,52,53,56,68,62,68,77,110